Protein AF-A0A6L7TPA0-F1 (afdb_monomer_lite)

Structure (mmCIF, N/CA/C/O backbone):
data_AF-A0A6L7TPA0-F1
#
_entry.id   AF-A0A6L7TPA0-F1
#
loop_
_atom_site.group_PDB
_atom_site.id
_atom_site.type_symbol
_atom_site.label_atom_id
_atom_site.label_alt_id
_atom_site.label_comp_id
_atom_site.label_asym_id
_atom_site.label_entity_id
_atom_site.label_seq_id
_atom_site.pdbx_PDB_ins_code
_atom_site.Cartn_x
_atom_site.Cartn_y
_atom_site.Cartn_z
_atom_site.occupancy
_atom_site.B_iso_or_equiv
_atom_site.auth_seq_id
_atom_site.auth_comp_id
_atom_site.auth_asym_id
_atom_site.auth_atom_id
_atom_site.pdbx_PDB_model_num
ATOM 1 N N . MET A 1 1 ? -1.587 -7.988 -52.928 1.00 48.62 1 MET A N 1
ATOM 2 C CA . MET A 1 1 ? -1.512 -8.707 -51.637 1.00 48.62 1 MET A CA 1
ATOM 3 C C . MET A 1 1 ? -0.053 -8.918 -51.259 1.00 48.62 1 MET A C 1
ATOM 5 O O . MET A 1 1 ? 0.625 -9.650 -51.972 1.00 48.62 1 MET A O 1
ATOM 9 N N . PRO A 1 2 ? 0.456 -8.272 -50.196 1.00 45.12 2 PRO A N 1
ATOM 10 C CA . PRO A 1 2 ? 1.502 -8.952 -49.435 1.00 45.12 2 PRO A CA 1
ATOM 11 C C . PRO A 1 2 ? 1.403 -8.787 -47.908 1.00 45.12 2 PRO A C 1
ATOM 13 O O . PRO A 1 2 ? 1.377 -7.687 -47.371 1.00 45.12 2 PRO A O 1
ATOM 16 N N . ARG A 1 3 ? 1.480 -9.958 -47.262 1.00 46.28 3 ARG A N 1
ATOM 17 C CA . ARG A 1 3 ? 2.177 -10.269 -46.004 1.00 46.28 3 ARG A CA 1
ATOM 18 C C . ARG A 1 3 ? 1.715 -9.509 -44.759 1.00 46.28 3 ARG A C 1
ATOM 20 O O . ARG A 1 3 ? 2.323 -8.527 -44.341 1.00 46.28 3 ARG A O 1
ATOM 27 N N . GLN A 1 4 ? 0.709 -10.093 -44.100 1.00 54.34 4 GLN A N 1
ATOM 28 C CA . GLN A 1 4 ? 0.489 -9.939 -42.662 1.00 54.34 4 GLN A CA 1
ATOM 29 C C . GLN A 1 4 ? 1.823 -10.150 -41.939 1.00 54.34 4 GLN A C 1
ATOM 31 O O . GLN A 1 4 ? 2.341 -11.263 -41.850 1.00 54.34 4 GLN A O 1
ATOM 36 N N . ARG A 1 5 ? 2.395 -9.052 -41.443 1.00 50.81 5 ARG A N 1
ATOM 37 C CA . ARG A 1 5 ? 3.398 -9.102 -40.390 1.00 50.81 5 ARG A CA 1
ATOM 38 C C . ARG A 1 5 ? 2.689 -9.681 -39.182 1.00 50.81 5 ARG A C 1
ATOM 40 O O . ARG A 1 5 ? 1.906 -8.989 -38.538 1.00 50.81 5 ARG A O 1
ATOM 47 N N . THR A 1 6 ? 2.936 -10.954 -38.907 1.00 54.16 6 THR A N 1
ATOM 48 C CA . THR A 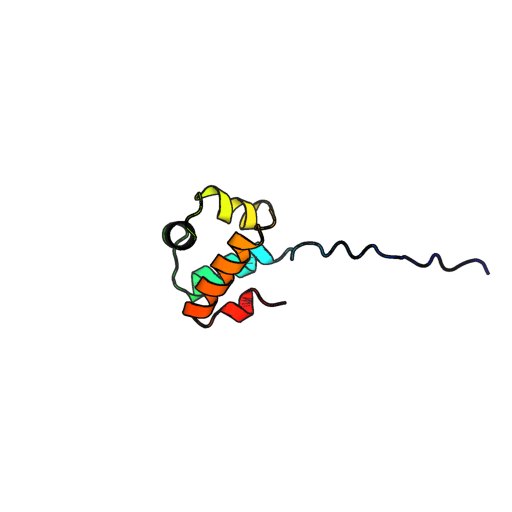1 6 ? 2.591 -11.565 -37.632 1.00 54.16 6 THR A CA 1
ATOM 49 C C . THR A 1 6 ? 3.292 -10.740 -36.563 1.00 54.16 6 THR A C 1
ATOM 51 O O . THR A 1 6 ? 4.491 -10.895 -36.328 1.00 54.16 6 THR A O 1
ATOM 54 N N . HIS A 1 7 ? 2.560 -9.801 -35.965 1.00 48.00 7 HIS A N 1
ATOM 55 C CA . HIS A 1 7 ? 2.939 -9.165 -34.721 1.00 48.00 7 HIS A CA 1
ATOM 56 C C . HIS A 1 7 ? 2.988 -10.291 -33.689 1.00 48.00 7 HIS A C 1
ATOM 58 O O . HIS A 1 7 ? 2.015 -10.573 -32.998 1.00 48.00 7 HIS A O 1
ATOM 64 N N . HIS A 1 8 ? 4.142 -10.948 -33.579 1.00 46.50 8 HIS A N 1
ATOM 65 C CA . 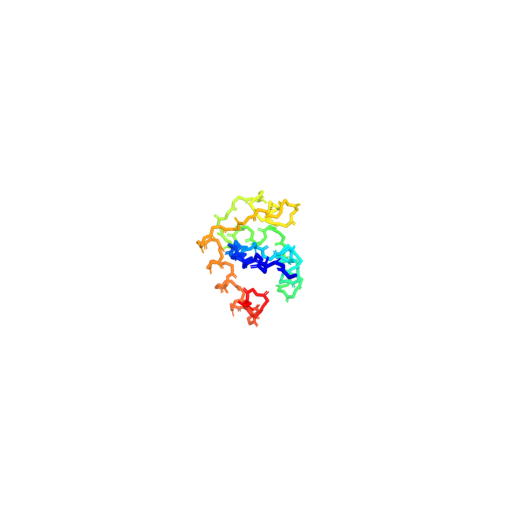HIS A 1 8 ? 4.581 -11.477 -32.302 1.00 46.50 8 HIS A CA 1
ATOM 66 C C . HIS A 1 8 ? 4.763 -10.254 -31.405 1.00 46.50 8 HIS A C 1
ATOM 68 O O . HIS A 1 8 ? 5.870 -9.743 -31.226 1.00 46.50 8 HIS A O 1
ATOM 74 N N . SER A 1 9 ? 3.646 -9.725 -30.903 1.00 46.16 9 SER A N 1
ATOM 75 C CA . SER A 1 9 ? 3.645 -8.857 -29.744 1.00 46.16 9 SER A CA 1
ATOM 76 C C . SER A 1 9 ? 4.311 -9.686 -28.665 1.00 46.16 9 SER A C 1
ATOM 78 O O . SER A 1 9 ? 3.697 -10.583 -28.094 1.00 46.16 9 SER A O 1
ATOM 80 N N . ARG A 1 10 ? 5.610 -9.451 -28.451 1.00 47.69 10 ARG A N 1
ATOM 81 C CA . ARG A 1 10 ? 6.288 -9.854 -27.226 1.00 47.69 10 ARG A CA 1
ATOM 82 C C . ARG A 1 10 ? 5.355 -9.381 -26.126 1.00 47.69 10 ARG A C 1
ATOM 84 O O . ARG A 1 10 ? 5.185 -8.173 -25.973 1.00 47.69 10 ARG A O 1
ATOM 91 N N . ILE A 1 11 ? 4.686 -10.308 -25.449 1.00 45.69 11 ILE A N 1
ATOM 92 C CA . ILE A 1 11 ? 3.838 -9.998 -24.307 1.00 45.69 11 ILE A CA 1
ATOM 93 C C . ILE A 1 11 ? 4.810 -9.592 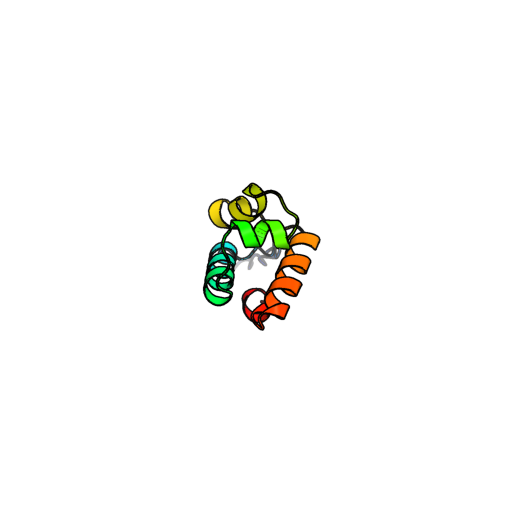-23.199 1.00 45.69 11 ILE A C 1
ATOM 95 O O . ILE A 1 11 ? 5.113 -10.352 -22.286 1.00 45.69 11 ILE A O 1
ATOM 99 N N . THR A 1 12 ? 5.378 -8.394 -23.301 1.00 49.28 12 THR A N 1
ATOM 100 C CA . THR A 1 12 ? 5.870 -7.688 -22.137 1.00 49.28 12 THR A CA 1
ATOM 101 C C . THR A 1 12 ? 4.599 -7.378 -21.371 1.00 49.28 12 THR A C 1
ATOM 103 O O . THR A 1 12 ? 3.906 -6.414 -21.681 1.00 49.28 12 THR A O 1
ATOM 106 N N . ARG A 1 13 ? 4.207 -8.271 -20.448 1.00 55.38 13 ARG A N 1
ATOM 107 C CA . ARG A 1 13 ? 3.155 -7.986 -19.468 1.00 55.38 13 ARG A CA 1
ATOM 108 C C . ARG A 1 13 ? 3.594 -6.711 -18.756 1.00 55.38 13 ARG A C 1
ATOM 110 O O . ARG A 1 13 ? 4.423 -6.761 -17.847 1.00 55.38 13 ARG A O 1
ATOM 117 N N . ARG A 1 14 ? 3.147 -5.560 -19.261 1.00 63.09 14 ARG A N 1
ATOM 118 C CA . ARG A 1 14 ? 3.354 -4.274 -18.613 1.00 63.09 14 ARG A CA 1
ATOM 119 C C . ARG A 1 14 ? 2.674 -4.402 -17.262 1.00 63.09 14 ARG A C 1
ATOM 121 O O . ARG A 1 14 ? 1.572 -4.939 -17.174 1.00 63.09 14 ARG A O 1
ATOM 128 N N . PHE A 1 15 ? 3.385 -3.998 -16.221 1.00 72.56 15 PHE A N 1
ATOM 129 C CA . PHE A 1 15 ? 2.800 -3.916 -14.895 1.00 72.56 15 PHE A CA 1
ATOM 130 C C . PHE A 1 15 ? 1.532 -3.044 -14.968 1.00 72.56 15 PHE A C 1
ATOM 132 O O . PHE A 1 15 ? 1.558 -2.068 -15.729 1.00 72.56 15 PHE A O 1
ATOM 139 N N . PRO A 1 16 ? 0.439 -3.400 -14.266 1.00 80.94 16 PRO A N 1
ATOM 140 C CA . PRO A 1 16 ? -0.819 -2.676 -14.389 1.00 80.94 16 PRO A CA 1
ATOM 141 C C . PRO A 1 16 ? -0.616 -1.189 -14.096 1.00 80.94 16 PRO A C 1
ATOM 143 O O . PRO A 1 16 ? -0.049 -0.819 -13.066 1.00 80.94 16 PRO A O 1
ATOM 146 N N . ALA A 1 17 ? -1.031 -0.332 -15.031 1.00 82.88 17 ALA A N 1
ATOM 147 C CA . ALA A 1 17 ? -0.863 1.117 -14.903 1.00 82.88 17 ALA A CA 1
ATOM 148 C C . ALA A 1 17 ? -1.700 1.697 -13.749 1.00 82.88 17 ALA A C 1
ATOM 150 O O . ALA A 1 17 ? -1.366 2.743 -13.204 1.00 82.88 17 ALA A O 1
ATOM 151 N N . ASP A 1 18 ? -2.754 0.987 -13.357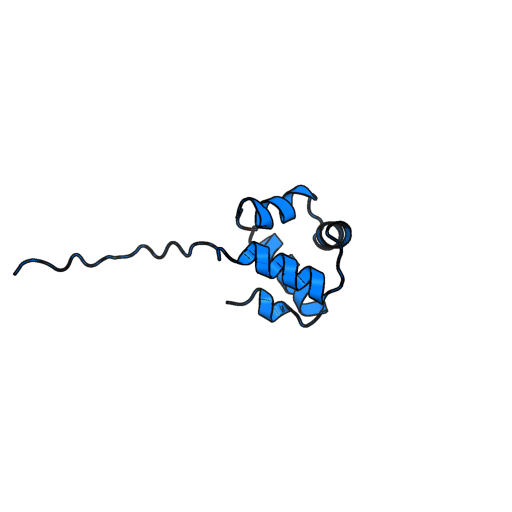 1.00 88.19 18 ASP A N 1
ATOM 152 C CA . ASP A 1 18 ? -3.680 1.303 -12.274 1.00 88.19 18 ASP A CA 1
ATOM 153 C C . ASP A 1 18 ? -3.237 0.742 -10.910 1.00 88.19 18 ASP A C 1
ATOM 155 O O . ASP A 1 18 ? -3.953 0.887 -9.920 1.00 88.19 18 ASP A O 1
ATOM 159 N N . PHE A 1 19 ? -2.050 0.129 -10.804 1.00 90.06 19 PHE A N 1
ATOM 160 C CA . PHE A 1 19 ? -1.575 -0.433 -9.535 1.00 90.06 19 PHE A CA 1
ATOM 161 C C . PHE A 1 19 ? -1.520 0.602 -8.405 1.00 90.06 19 PHE A C 1
ATOM 163 O O . PHE A 1 19 ? -1.911 0.310 -7.275 1.00 90.06 19 PHE A O 1
ATOM 170 N N . GLY A 1 20 ? -1.062 1.821 -8.704 1.00 91.06 20 GLY A N 1
ATOM 171 C CA . GLY A 1 20 ? -1.028 2.908 -7.726 1.00 91.06 20 GLY A CA 1
ATOM 172 C C . GLY A 1 20 ? -2.420 3.280 -7.212 1.00 91.06 20 GLY A C 1
ATOM 173 O O . GLY A 1 20 ? -2.587 3.522 -6.020 1.00 91.06 20 GLY A O 1
ATOM 174 N N . GLU A 1 21 ? -3.426 3.262 -8.086 1.00 92.50 21 GLU A N 1
ATOM 175 C CA . GLU A 1 21 ? -4.818 3.534 -7.720 1.00 92.50 21 GLU A CA 1
ATOM 176 C C . GLU A 1 21 ? -5.400 2.405 -6.863 1.00 92.50 21 GLU A C 1
ATOM 178 O O . GLU A 1 21 ? -6.014 2.666 -5.830 1.00 92.50 21 GLU A O 1
ATOM 183 N N . ARG A 1 22 ? -5.142 1.142 -7.223 1.00 93.38 22 ARG A N 1
ATOM 184 C CA . ARG A 1 22 ? -5.532 -0.025 -6.411 1.00 93.38 22 ARG A CA 1
ATOM 185 C C . ARG A 1 22 ? -4.910 0.016 -5.022 1.00 93.38 22 ARG A C 1
ATOM 187 O O . ARG A 1 22 ? -5.579 -0.320 -4.050 1.00 93.38 22 ARG A O 1
ATOM 194 N N . LEU A 1 23 ? -3.658 0.464 -4.921 1.00 93.44 23 LEU A N 1
ATOM 195 C CA . LEU A 1 23 ? -2.980 0.643 -3.641 1.00 93.44 23 LEU A CA 1
ATOM 196 C C . LEU A 1 23 ? -3.674 1.696 -2.770 1.00 93.44 23 LEU A C 1
ATOM 198 O O . LEU A 1 23 ? -3.877 1.454 -1.585 1.00 93.44 23 LEU A O 1
ATOM 202 N N . VAL A 1 24 ? -4.075 2.828 -3.355 1.00 94.38 24 VAL A N 1
ATOM 203 C CA . VAL A 1 24 ? -4.837 3.870 -2.646 1.00 94.38 24 VAL A CA 1
ATOM 204 C C . VAL A 1 24 ? -6.196 3.337 -2.197 1.00 94.38 24 VAL A C 1
ATOM 206 O O . VAL A 1 24 ? -6.517 3.440 -1.018 1.00 94.38 24 VAL A O 1
ATOM 209 N N . ARG A 1 25 ? -6.947 2.679 -3.088 1.00 94.38 25 ARG A N 1
ATOM 210 C CA . ARG A 1 25 ? -8.254 2.085 -2.758 1.00 94.38 25 ARG A CA 1
ATOM 211 C C . ARG A 1 25 ? -8.159 1.042 -1.650 1.00 94.38 25 ARG A C 1
ATOM 213 O O . ARG A 1 25 ? -9.012 1.001 -0.773 1.00 94.38 25 ARG A O 1
ATOM 220 N N . PHE A 1 26 ? -7.120 0.209 -1.676 1.00 94.94 26 PHE A N 1
ATOM 221 C CA . PHE A 1 26 ? -6.844 -0.737 -0.599 1.00 94.94 26 PHE A CA 1
ATOM 222 C C . PHE A 1 26 ? -6.639 -0.012 0.731 1.00 94.94 26 PHE A C 1
ATOM 224 O O . PHE A 1 26 ? -7.244 -0.393 1.728 1.00 94.94 26 PHE A O 1
ATOM 231 N N . MET A 1 27 ? -5.815 1.037 0.748 1.00 96.12 27 MET A N 1
ATOM 232 C CA . MET A 1 27 ? -5.560 1.794 1.968 1.00 96.12 27 MET A CA 1
ATOM 233 C C . MET A 1 27 ? -6.814 2.476 2.510 1.00 96.12 27 MET A C 1
ATOM 235 O O . MET A 1 27 ? -7.047 2.421 3.710 1.00 96.12 27 MET A O 1
ATOM 239 N N . GLU A 1 28 ? -7.624 3.079 1.642 1.00 96.31 28 GLU A N 1
ATOM 240 C CA . GLU A 1 28 ? -8.892 3.704 2.025 1.00 96.31 28 GLU A CA 1
ATOM 241 C C . GLU A 1 28 ? -9.878 2.673 2.587 1.00 96.31 28 GLU A C 1
ATOM 243 O O . GLU A 1 28 ? -10.456 2.884 3.648 1.00 96.31 28 GLU A O 1
ATOM 248 N N . ALA A 1 29 ? -10.028 1.523 1.923 1.00 95.19 29 ALA A N 1
ATOM 249 C CA . ALA A 1 29 ? -10.927 0.460 2.367 1.00 95.19 29 ALA A CA 1
ATOM 250 C C . ALA A 1 29 ? -10.464 -0.225 3.666 1.00 95.19 29 ALA A C 1
ATOM 252 O O . ALA A 1 29 ? -11.292 -0.710 4.433 1.00 95.19 29 ALA A O 1
ATOM 253 N N . ALA A 1 30 ? -9.154 -0.271 3.913 1.00 94.38 30 ALA A N 1
ATOM 254 C CA . ALA A 1 30 ? -8.562 -0.843 5.120 1.00 94.38 30 ALA A CA 1
ATOM 255 C C . ALA A 1 30 ? -8.351 0.186 6.252 1.00 94.38 30 ALA A C 1
ATOM 257 O O . ALA A 1 30 ? -7.789 -0.177 7.285 1.00 94.38 30 ALA A O 1
ATOM 258 N N . ASP A 1 31 ? -8.756 1.448 6.053 1.00 96.31 31 ASP A N 1
ATOM 259 C CA . ASP A 1 31 ? -8.501 2.584 6.957 1.00 96.31 31 ASP A CA 1
ATOM 260 C C . ASP A 1 31 ? -7.018 2.695 7.381 1.00 96.31 31 ASP A C 1
ATOM 262 O O . ASP A 1 31 ? -6.655 2.905 8.541 1.00 96.31 31 ASP A O 1
ATOM 266 N N . LEU A 1 32 ? -6.115 2.486 6.415 1.00 94.88 32 LEU A N 1
ATOM 267 C CA . LEU A 1 32 ? -4.672 2.492 6.630 1.00 94.88 32 LEU A CA 1
ATOM 268 C C . LEU A 1 32 ? -4.055 3.829 6.231 1.00 94.88 32 LEU A C 1
ATOM 270 O O . LEU A 1 32 ? -4.200 4.319 5.111 1.00 94.88 32 LEU A O 1
ATOM 274 N N . SER A 1 33 ? -3.222 4.363 7.121 1.00 95.12 33 SER A N 1
ATOM 275 C CA . SER A 1 33 ? -2.294 5.432 6.759 1.00 95.12 33 SER A CA 1
ATOM 276 C C . SER A 1 33 ? -1.102 4.886 5.967 1.00 95.12 33 SER A C 1
ATOM 278 O O . SER A 1 33 ? -0.721 3.719 6.089 1.00 95.12 33 SER A O 1
ATOM 280 N N . TRP A 1 34 ? -0.428 5.755 5.207 1.00 93.25 34 TRP A N 1
ATOM 281 C CA . TRP A 1 34 ? 0.824 5.393 4.524 1.00 93.25 34 TRP A CA 1
ATOM 282 C C . TRP A 1 34 ? 1.889 4.914 5.512 1.00 93.25 34 TRP A C 1
ATOM 284 O O . TRP A 1 34 ? 2.655 4.009 5.188 1.00 93.25 34 TRP A O 1
ATOM 294 N N . ALA A 1 35 ? 1.897 5.498 6.716 1.00 94.00 35 ALA A N 1
ATOM 295 C CA . ALA A 1 35 ? 2.784 5.112 7.803 1.00 94.00 35 ALA A CA 1
ATOM 296 C C . ALA A 1 35 ? 2.561 3.683 8.277 1.00 94.00 35 ALA A C 1
ATOM 298 O O . ALA A 1 35 ? 3.506 2.924 8.486 1.00 94.00 35 ALA A O 1
ATOM 299 N N . GLU A 1 36 ? 1.298 3.310 8.417 1.00 94.25 36 GLU A N 1
ATOM 300 C CA . GLU A 1 36 ? 0.928 1.962 8.802 1.00 94.25 36 GLU A CA 1
ATOM 301 C C . GLU A 1 36 ? 1.258 0.955 7.700 1.00 94.25 36 GLU A C 1
ATOM 303 O O . GLU A 1 36 ? 1.819 -0.099 7.989 1.00 94.25 36 GLU A O 1
ATOM 308 N N . LEU A 1 37 ? 1.009 1.313 6.436 1.00 94.00 37 LEU A N 1
ATOM 309 C CA . LEU A 1 37 ? 1.309 0.457 5.294 1.00 94.00 37 LEU A CA 1
ATOM 310 C C . LEU A 1 37 ? 2.789 0.053 5.250 1.00 94.00 37 LEU A C 1
ATOM 312 O O . LEU A 1 37 ? 3.089 -1.139 5.235 1.00 94.00 37 LEU A O 1
ATOM 316 N N . TYR A 1 38 ? 3.725 1.010 5.235 1.00 93.00 38 TYR A N 1
ATOM 317 C CA . TYR A 1 38 ? 5.142 0.648 5.101 1.00 93.00 38 TYR A CA 1
ATOM 318 C C . TYR A 1 38 ? 5.678 -0.078 6.341 1.00 93.00 38 TYR A C 1
ATOM 320 O O . TYR A 1 38 ? 6.516 -0.965 6.195 1.00 93.00 38 TYR A O 1
ATOM 328 N N . ARG A 1 39 ? 5.160 0.222 7.546 1.00 94.25 39 ARG A N 1
ATOM 329 C CA . ARG A 1 39 ? 5.512 -0.518 8.770 1.00 94.25 39 ARG A CA 1
ATOM 330 C C . ARG A 1 39 ? 5.053 -1.968 8.696 1.00 94.25 39 ARG A C 1
ATOM 332 O O . ARG A 1 39 ? 5.831 -2.858 9.016 1.00 94.25 39 ARG A O 1
ATOM 339 N N . ARG A 1 40 ? 3.824 -2.209 8.235 1.00 93.25 40 ARG A N 1
ATOM 340 C CA . ARG A 1 40 ? 3.282 -3.566 8.075 1.00 93.25 40 ARG A CA 1
ATOM 341 C C . ARG A 1 40 ? 3.970 -4.356 6.970 1.00 93.25 40 ARG A C 1
ATOM 343 O O . ARG A 1 40 ? 4.122 -5.562 7.103 1.00 93.25 40 ARG A O 1
ATOM 350 N N . LEU A 1 41 ? 4.391 -3.686 5.901 1.00 91.75 41 LEU A N 1
ATOM 351 C CA . LEU A 1 41 ? 5.145 -4.311 4.814 1.00 91.75 41 LEU A CA 1
ATOM 352 C C . LEU A 1 41 ? 6.640 -4.475 5.131 1.00 91.75 41 LEU A C 1
ATOM 354 O O . LEU A 1 41 ? 7.325 -5.181 4.399 1.00 91.75 41 LEU A O 1
ATOM 358 N N . GLY A 1 42 ? 7.156 -3.825 6.180 1.00 93.50 42 GLY A N 1
ATOM 359 C CA . GLY A 1 42 ? 8.580 -3.848 6.519 1.00 93.50 42 GLY A CA 1
ATOM 360 C C . GLY A 1 42 ? 9.473 -3.168 5.474 1.00 93.50 42 GLY A C 1
ATOM 361 O O . GLY A 1 42 ? 10.620 -3.569 5.302 1.00 93.50 42 GLY A O 1
ATOM 362 N N . VAL A 1 43 ? 8.958 -2.161 4.758 1.00 93.25 43 VAL A N 1
ATOM 363 C CA . VAL A 1 43 ? 9.671 -1.475 3.664 1.00 93.25 43 VAL A CA 1
ATOM 364 C C . VAL A 1 43 ? 9.947 -0.008 3.981 1.00 93.25 43 VAL A C 1
ATOM 366 O O . VAL A 1 43 ? 9.306 0.600 4.836 1.00 93.25 43 VAL A O 1
ATOM 369 N N . ASP A 1 44 ? 10.882 0.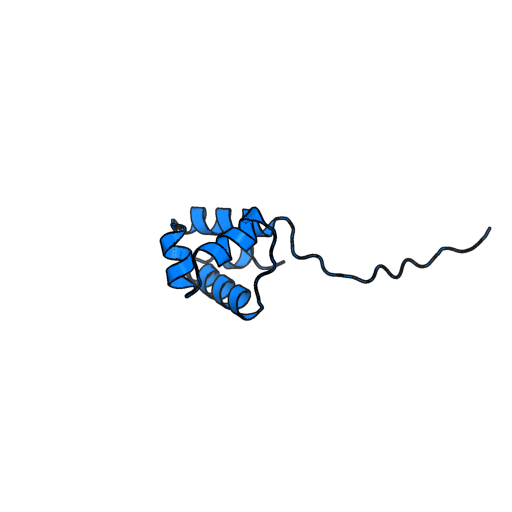584 3.238 1.00 94.06 44 ASP A N 1
ATOM 370 C CA . ASP A 1 44 ? 11.147 2.021 3.299 1.00 94.06 44 ASP A CA 1
ATOM 371 C C . ASP A 1 44 ? 9.923 2.845 2.827 1.00 94.06 44 ASP A C 1
ATOM 373 O O . ASP A 1 44 ? 9.282 2.458 1.842 1.00 94.06 44 ASP A O 1
ATOM 377 N N . PRO A 1 45 ? 9.602 3.997 3.452 1.00 91.44 45 PRO A N 1
ATOM 378 C CA . PRO A 1 45 ? 8.469 4.842 3.060 1.00 91.44 45 PRO A CA 1
ATOM 379 C C . PRO A 1 45 ? 8.478 5.305 1.596 1.00 91.44 45 PRO A C 1
ATOM 381 O O . PRO A 1 45 ? 7.420 5.595 1.030 1.00 91.44 45 PRO A O 1
ATOM 384 N N . GLU A 1 46 ? 9.648 5.398 0.959 1.00 93.88 46 GLU A N 1
ATOM 385 C CA . GLU A 1 46 ? 9.769 5.753 -0.453 1.00 93.88 46 GLU A CA 1
ATOM 386 C C . GLU A 1 46 ? 9.306 4.611 -1.368 1.00 93.88 46 GLU A C 1
ATOM 388 O O . GLU A 1 46 ? 8.841 4.859 -2.480 1.00 93.88 46 GLU A O 1
ATOM 393 N N . THR A 1 47 ? 9.371 3.363 -0.905 1.00 92.31 47 THR A N 1
ATOM 394 C CA . THR A 1 47 ? 9.056 2.180 -1.713 1.00 92.31 47 THR A CA 1
ATOM 395 C C . THR A 1 47 ? 7.590 2.174 -2.185 1.00 92.31 47 THR A C 1
ATOM 397 O O . THR A 1 47 ? 7.376 2.177 -3.402 1.00 92.31 47 THR A O 1
ATOM 400 N N . PRO A 1 48 ? 6.570 2.298 -1.309 1.00 89.44 48 PRO A N 1
ATOM 401 C CA . PRO A 1 48 ? 5.176 2.414 -1.745 1.00 89.44 48 PRO A CA 1
ATOM 402 C C . PRO A 1 48 ? 4.896 3.671 -2.578 1.00 89.44 48 PRO A C 1
ATOM 404 O O . PRO A 1 48 ? 4.103 3.629 -3.520 1.00 89.44 48 PRO A O 1
ATOM 407 N N . ARG A 1 49 ? 5.583 4.788 -2.292 1.00 90.38 49 ARG A N 1
ATOM 408 C CA . ARG A 1 49 ? 5.461 6.023 -3.087 1.00 90.38 49 ARG A CA 1
ATOM 409 C C . ARG A 1 49 ? 5.963 5.830 -4.514 1.00 90.38 49 ARG A C 1
ATOM 411 O O . ARG A 1 49 ? 5.335 6.309 -5.449 1.00 90.38 49 ARG A O 1
ATOM 418 N N . ARG A 1 50 ? 7.059 5.092 -4.715 1.00 89.50 50 ARG A N 1
ATOM 419 C CA . ARG A 1 50 ? 7.571 4.760 -6.055 1.00 89.50 50 ARG A CA 1
ATOM 420 C C . ARG A 1 50 ? 6.598 3.884 -6.840 1.00 89.50 50 ARG A C 1
ATOM 422 O O . ARG A 1 50 ? 6.485 4.066 -8.050 1.00 89.50 50 ARG A O 1
ATOM 429 N N . TRP A 1 51 ? 5.895 2.967 -6.179 1.00 90.88 51 TRP A N 1
ATOM 430 C CA . TRP A 1 51 ? 4.868 2.163 -6.843 1.00 90.88 51 TRP A CA 1
ATOM 431 C C . TRP A 1 51 ? 3.690 3.020 -7.298 1.00 90.88 51 TRP A C 1
ATOM 433 O O . TRP A 1 51 ? 3.245 2.885 -8.435 1.00 90.88 51 TRP A O 1
ATOM 443 N N . ARG A 1 52 ? 3.231 3.931 -6.432 1.00 89.38 52 ARG A N 1
ATOM 444 C CA . ARG A 1 52 ? 2.105 4.826 -6.712 1.00 89.38 52 ARG A CA 1
ATOM 445 C C . ARG A 1 52 ? 2.436 5.892 -7.758 1.00 89.38 52 ARG A C 1
ATOM 447 O O . ARG A 1 52 ? 1.733 6.005 -8.751 1.00 89.38 52 ARG A O 1
ATOM 454 N N . ASP A 1 53 ? 3.497 6.663 -7.532 1.00 87.19 53 ASP A N 1
ATOM 455 C CA . ASP A 1 53 ? 3.767 7.903 -8.275 1.00 87.19 53 ASP A CA 1
ATOM 456 C C . ASP A 1 53 ? 4.650 7.674 -9.503 1.00 87.19 53 ASP A C 1
ATOM 458 O O . ASP A 1 53 ? 4.532 8.372 -10.506 1.00 87.19 53 ASP A O 1
ATOM 462 N N . LYS A 1 54 ? 5.573 6.709 -9.417 1.00 84.19 54 LYS A N 1
ATOM 463 C CA . LYS A 1 54 ? 6.573 6.449 -10.465 1.00 84.19 54 LYS A CA 1
ATOM 464 C C . LYS A 1 54 ? 6.270 5.186 -11.272 1.00 84.19 54 LYS A C 1
ATOM 466 O O . LYS A 1 54 ? 7.045 4.848 -12.163 1.00 84.19 54 LYS A O 1
ATOM 471 N N . GLY A 1 55 ? 5.192 4.466 -10.944 1.00 81.94 55 GLY A N 1
ATOM 472 C CA . GLY A 1 55 ? 4.824 3.205 -11.595 1.00 81.94 55 GLY A CA 1
ATOM 473 C C . GLY A 1 55 ? 5.898 2.120 -11.473 1.00 81.94 55 GLY A C 1
ATOM 474 O O . GLY A 1 55 ? 5.983 1.227 -12.319 1.00 81.94 55 GLY A O 1
ATOM 475 N N . VAL A 1 56 ? 6.765 2.209 -10.457 1.00 87.00 56 VAL A N 1
ATOM 476 C CA . VAL A 1 56 ? 7.819 1.214 -10.240 1.00 87.00 56 VAL A CA 1
ATOM 477 C C . VAL A 1 56 ? 7.166 -0.100 -9.847 1.00 87.00 56 VAL A C 1
ATOM 479 O O . VAL A 1 56 ? 6.360 -0.157 -8.922 1.00 87.00 56 VAL A O 1
ATOM 482 N N . ARG A 1 57 ? 7.545 -1.175 -10.532 1.00 87.44 57 ARG A N 1
ATOM 483 C CA . ARG A 1 57 ? 7.027 -2.509 -10.247 1.00 87.44 57 ARG A CA 1
ATOM 484 C C . ARG A 1 57 ? 7.540 -3.006 -8.880 1.00 87.44 57 ARG A C 1
ATOM 486 O O . ARG A 1 57 ? 8.757 -3.028 -8.683 1.00 87.44 57 ARG A O 1
ATOM 493 N N . PRO A 1 58 ? 6.661 -3.450 -7.962 1.00 89.25 58 PRO A N 1
ATOM 494 C CA . PRO A 1 58 ? 7.063 -4.157 -6.752 1.00 89.25 58 PRO A CA 1
ATOM 495 C C . PRO A 1 58 ? 7.820 -5.442 -7.096 1.00 89.25 58 PRO A C 1
ATOM 497 O O . PRO A 1 58 ? 7.560 -6.086 -8.117 1.00 89.25 58 PRO A O 1
ATOM 500 N N . THR A 1 59 ? 8.741 -5.847 -6.227 1.00 90.31 59 THR A N 1
ATOM 501 C CA . THR A 1 59 ? 9.353 -7.176 -6.317 1.00 90.31 59 THR A CA 1
ATOM 502 C C . THR A 1 59 ? 8.295 -8.248 -6.035 1.00 90.31 59 THR A C 1
ATOM 504 O O . THR A 1 59 ? 7.217 -7.951 -5.516 1.00 90.31 59 THR A O 1
ATOM 507 N N . GLY A 1 60 ? 8.594 -9.508 -6.364 1.00 88.75 60 GLY A N 1
ATOM 508 C CA . GLY A 1 60 ? 7.694 -10.620 -6.036 1.00 88.75 60 GLY A CA 1
ATOM 509 C C . GLY A 1 60 ? 7.402 -10.712 -4.535 1.00 88.75 60 GLY A C 1
ATOM 510 O O . GLY A 1 60 ? 6.257 -10.906 -4.150 1.00 88.75 60 GLY A O 1
ATOM 511 N N . GLU A 1 61 ? 8.412 -10.479 -3.696 1.00 91.12 61 GLU A N 1
ATOM 512 C CA . GLU A 1 61 ? 8.280 -10.451 -2.237 1.00 91.12 61 GLU A CA 1
ATOM 513 C C . GLU A 1 61 ? 7.339 -9.339 -1.761 1.00 91.12 61 GLU A C 1
ATOM 515 O O . GLU A 1 61 ? 6.401 -9.607 -1.014 1.00 91.12 61 GLU A O 1
ATOM 520 N N . HIS A 1 62 ? 7.516 -8.111 -2.262 1.00 92.00 62 HIS A N 1
ATOM 521 C CA . HIS A 1 62 ? 6.629 -6.995 -1.932 1.00 92.00 62 HIS A CA 1
ATOM 522 C C . HIS A 1 62 ? 5.184 -7.264 -2.356 1.00 92.00 62 HIS A C 1
ATOM 524 O O . HIS A 1 62 ? 4.256 -6.942 -1.618 1.00 92.00 62 HIS A O 1
ATOM 530 N N . LEU A 1 63 ? 4.986 -7.865 -3.533 1.00 91.50 63 LEU A N 1
ATOM 531 C CA . LEU A 1 63 ? 3.653 -8.199 -4.022 1.00 91.50 63 LEU A CA 1
ATOM 532 C C . LEU A 1 63 ? 2.989 -9.272 -3.148 1.00 91.50 63 LEU A C 1
ATOM 534 O O . LEU A 1 63 ? 1.816 -9.138 -2.817 1.00 91.50 63 LEU A O 1
ATOM 538 N N . MET A 1 64 ? 3.732 -10.301 -2.733 1.00 92.56 64 MET A N 1
ATOM 539 C CA . MET A 1 64 ? 3.221 -11.337 -1.830 1.00 92.56 64 MET A CA 1
ATOM 540 C C . MET A 1 64 ? 2.894 -10.775 -0.443 1.00 92.56 64 MET A C 1
ATOM 542 O O . MET A 1 64 ? 1.842 -11.092 0.105 1.00 92.56 64 MET A O 1
ATOM 546 N N . ALA A 1 65 ? 3.742 -9.902 0.109 1.00 93.81 65 ALA A N 1
ATOM 547 C CA . ALA A 1 65 ? 3.466 -9.224 1.375 1.00 93.81 65 ALA A CA 1
ATOM 548 C C . ALA A 1 65 ? 2.201 -8.355 1.289 1.00 93.81 65 ALA A C 1
ATOM 550 O O . ALA A 1 65 ? 1.360 -8.394 2.185 1.00 93.81 65 ALA A O 1
ATOM 551 N N . LEU A 1 66 ? 2.033 -7.625 0.182 1.00 92.88 66 LEU A N 1
ATOM 552 C CA . LEU A 1 66 ? 0.844 -6.819 -0.082 1.00 92.88 66 LEU A CA 1
ATOM 553 C C . LEU A 1 66 ? -0.418 -7.681 -0.215 1.00 92.88 66 LEU A C 1
ATOM 555 O O . LEU A 1 66 ? -1.445 -7.329 0.351 1.00 92.88 66 LEU A O 1
ATOM 559 N N . LEU A 1 67 ? -0.342 -8.808 -0.929 1.00 93.69 67 LEU A N 1
ATOM 560 C CA . LEU A 1 67 ? -1.456 -9.747 -1.083 1.00 93.69 67 LEU A CA 1
ATOM 561 C C . LEU A 1 67 ? -1.862 -10.362 0.256 1.00 93.69 67 LEU A C 1
ATOM 563 O O . LEU A 1 67 ? -3.041 -10.341 0.587 1.00 93.69 67 LEU A O 1
ATOM 567 N N . ASN A 1 68 ? -0.899 -10.834 1.052 1.00 94.44 68 ASN A N 1
ATOM 568 C CA . ASN A 1 68 ? -1.163 -11.381 2.385 1.00 94.44 68 ASN A CA 1
ATOM 569 C C . ASN A 1 68 ? -1.792 -10.330 3.307 1.00 94.44 68 ASN A C 1
ATOM 571 O O . ASN A 1 68 ? -2.737 -10.620 4.042 1.00 94.44 68 ASN A O 1
ATOM 575 N N . LEU A 1 69 ? -1.288 -9.094 3.249 1.00 94.69 69 LEU A N 1
ATOM 576 C CA . LEU A 1 69 ? -1.862 -7.988 3.999 1.00 94.69 69 LEU A CA 1
ATOM 577 C C . LEU A 1 69 ? -3.291 -7.697 3.524 1.00 94.69 69 LEU A C 1
ATOM 579 O O . LEU A 1 69 ? -4.189 -7.619 4.352 1.00 94.69 69 LEU A O 1
ATOM 583 N N . ALA A 1 70 ? -3.532 -7.593 2.218 1.00 94.50 70 ALA A N 1
ATOM 584 C CA . ALA A 1 70 ? -4.860 -7.342 1.666 1.00 94.50 70 ALA A CA 1
ATOM 585 C C . ALA A 1 70 ? -5.855 -8.470 1.989 1.00 94.50 70 ALA A C 1
ATOM 587 O O . ALA A 1 70 ? -7.000 -8.189 2.340 1.00 94.50 70 ALA A O 1
ATOM 588 N N . ASP A 1 71 ? -5.424 -9.732 1.946 1.00 93.75 71 ASP A N 1
ATOM 589 C CA . ASP A 1 71 ? -6.235 -10.892 2.327 1.00 93.75 71 ASP A CA 1
ATOM 590 C C . ASP A 1 71 ? -6.638 -10.840 3.810 1.00 93.75 71 ASP A C 1
ATOM 592 O O . ASP A 1 71 ? -7.772 -11.192 4.133 1.00 93.75 71 ASP A O 1
ATOM 596 N N . SER A 1 72 ? -5.791 -10.306 4.704 1.00 94.38 72 SER A N 1
ATOM 597 C CA . SER A 1 72 ? -6.157 -10.117 6.121 1.00 94.38 72 SER A CA 1
ATOM 598 C C . SER A 1 72 ? -7.328 -9.144 6.342 1.00 94.38 72 SER A C 1
ATOM 600 O O . SER A 1 72 ? -7.989 -9.213 7.376 1.00 94.38 72 SER A O 1
ATOM 602 N N . PHE A 1 73 ? -7.626 -8.289 5.355 1.00 92.31 73 PHE A N 1
ATOM 603 C CA . PHE A 1 73 ? -8.791 -7.394 5.324 1.00 92.31 73 PHE A CA 1
ATOM 604 C C . PHE A 1 73 ? -9.924 -7.892 4.405 1.00 92.31 73 PHE A C 1
ATOM 606 O O . PHE A 1 73 ? -10.929 -7.205 4.249 1.00 92.31 73 PHE A O 1
ATOM 613 N N . GLY A 1 74 ? -9.781 -9.052 3.748 1.00 92.50 74 GLY A N 1
ATOM 614 C CA . GLY A 1 74 ? -10.727 -9.520 2.722 1.00 92.50 74 GLY A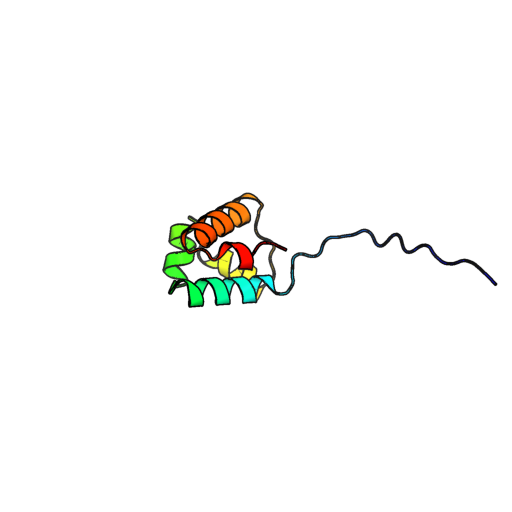 CA 1
ATOM 615 C C . GLY A 1 74 ? -10.653 -8.755 1.388 1.00 92.50 74 GLY A C 1
ATOM 616 O O . GLY A 1 74 ? -11.554 -8.854 0.554 1.00 92.50 74 GLY A O 1
ATOM 617 N N . LEU A 1 75 ? -9.576 -7.998 1.157 1.00 92.88 75 LEU A N 1
ATOM 618 C CA . LEU A 1 75 ? -9.389 -7.087 0.021 1.00 92.88 75 LEU A CA 1
ATOM 619 C C . LEU A 1 75 ? -8.403 -7.604 -1.040 1.00 92.88 75 LEU A C 1
ATOM 621 O O . LEU A 1 75 ? -8.037 -6.867 -1.955 1.00 92.88 75 LEU A O 1
ATOM 625 N N . GLY A 1 76 ? -7.970 -8.867 -0.972 1.00 85.62 76 GLY A N 1
ATOM 626 C CA . GLY A 1 76 ? -6.988 -9.422 -1.917 1.00 85.62 76 GLY A CA 1
ATOM 627 C C . GLY A 1 76 ? -7.420 -9.390 -3.385 1.00 85.62 76 GLY A C 1
ATOM 628 O O . GLY A 1 76 ? -6.574 -9.359 -4.278 1.00 85.62 76 GLY A O 1
ATOM 629 N N . HIS A 1 77 ? -8.726 -9.320 -3.651 1.00 87.81 77 HIS A N 1
ATOM 630 C CA . HIS A 1 77 ? -9.280 -9.163 -4.997 1.00 87.81 77 HIS A CA 1
ATOM 631 C C . HIS A 1 77 ? -8.829 -7.867 -5.696 1.00 87.81 77 HIS A C 1
ATOM 633 O O . HIS A 1 77 ? -8.821 -7.820 -6.919 1.00 87.81 77 HIS A O 1
ATOM 639 N N . LEU A 1 78 ? -8.397 -6.838 -4.955 1.00 86.69 78 LEU A N 1
ATOM 640 C CA . LEU A 1 78 ? -7.898 -5.586 -5.540 1.00 86.69 78 LEU A CA 1
ATOM 641 C C . LEU A 1 78 ? -6.580 -5.762 -6.311 1.00 86.69 78 LEU A C 1
ATOM 643 O O . LEU A 1 78 ? -6.276 -4.969 -7.201 1.00 86.69 78 LEU A O 1
ATOM 647 N N . PHE A 1 79 ? -5.799 -6.798 -5.996 1.00 85.44 79 PHE A N 1
ATOM 648 C CA . PHE A 1 79 ? -4.470 -7.027 -6.575 1.00 85.44 79 PHE A CA 1
ATOM 649 C C . PHE A 1 79 ? -4.365 -8.324 -7.388 1.00 85.44 79 PHE A C 1
ATOM 651 O O . PHE A 1 79 ? -3.290 -8.623 -7.910 1.00 85.44 79 PHE A O 1
ATOM 658 N N . ARG A 1 80 ? -5.454 -9.093 -7.499 1.00 79.56 80 ARG A N 1
ATOM 659 C CA . ARG A 1 80 ? -5.538 -10.297 -8.334 1.00 79.56 80 ARG A CA 1
ATOM 660 C C . ARG A 1 80 ? -6.179 -9.913 -9.676 1.00 79.56 80 ARG A C 1
ATOM 662 O O . ARG A 1 80 ? -7.357 -9.579 -9.697 1.00 79.56 80 ARG A O 1
ATOM 669 N N . ASP A 1 81 ? -5.392 -9.948 -10.752 1.00 62.62 81 ASP A N 1
ATOM 670 C CA . ASP A 1 81 ? -5.815 -9.786 -12.158 1.00 62.62 81 ASP A CA 1
ATOM 671 C C . ASP A 1 81 ? -5.444 -11.034 -12.968 1.00 62.62 81 ASP A C 1
ATOM 673 O O . ASP A 1 81 ? -4.305 -11.534 -12.776 1.00 62.62 81 ASP A O 1
#

Secondary structure (DSSP, 8-state):
-------------PPPTTHHHHHHHHHHHTT--HHHHHHHHT--THHHHHHHHS-PPPPHHHHHHHHHHHHHTT-GGGT--

Radius of gyration: 16.45 Å; chains: 1; bounding box: 22×20×60 Å

pLDDT: mean 83.64, std 16.28, range [45.12, 96.31]

Sequence (81 aa):
MPRQRTHHSRITRRFPADFGERLVRFMEAADLSWAELYRRLGVDPETPRRWRDKGVRPTGEHLMALLNLADSFGLGHLFRD

Foldseek 3Di:
DDDDPPPPVVPPVQDDPCQLVLVVVLCVLVVHDLVRVCVQLVHDSVVNVCCNPVVDDDDPSSLVSVLVVCVVSVRNVSSDD